Protein AF-A0AA85BX70-F1 (afdb_monomer_lite)

Sequence (88 aa):
MDQVSSKVIHDVSGQKKLISFNPIQGRITTQTVRDEEEYMEHLGKIIQRDFFPSLTANEEKGADDESSELKDRGGLRTDSHNPEKSRH

Structure (mmCIF, N/CA/C/O backbone):
data_AF-A0AA85BX70-F1
#
_entry.id   AF-A0AA85BX70-F1
#
loop_
_atom_site.group_PDB
_atom_site.id
_atom_site.type_symbol
_atom_site.label_atom_id
_atom_site.label_alt_id
_atom_site.label_comp_id
_atom_site.label_asym_id
_atom_site.label_entity_id
_atom_site.label_seq_id
_atom_site.pdbx_PDB_ins_code
_atom_site.Cartn_x
_atom_site.Cartn_y
_atom_site.Cartn_z
_atom_site.occupancy
_atom_site.B_iso_or_equiv
_atom_site.auth_seq_id
_atom_site.auth_comp_id
_atom_site.auth_asym_id
_atom_site.auth_atom_id
_atom_site.pdbx_PDB_model_num
ATOM 1 N N . MET A 1 1 ? -27.229 6.992 12.570 1.00 55.47 1 MET A N 1
ATOM 2 C CA . MET A 1 1 ? -25.941 6.816 11.872 1.00 55.47 1 MET A CA 1
ATOM 3 C C . MET A 1 1 ? -24.979 6.223 12.877 1.00 55.47 1 MET A C 1
ATOM 5 O O . MET A 1 1 ? -24.791 6.842 13.917 1.00 55.47 1 MET A O 1
ATOM 9 N N . ASP A 1 2 ? -24.456 5.026 12.620 1.00 61.69 2 ASP A N 1
ATOM 10 C CA . ASP A 1 2 ? -23.480 4.394 13.509 1.00 61.69 2 ASP A CA 1
ATOM 11 C C . ASP A 1 2 ? -22.196 5.223 13.527 1.00 61.69 2 ASP A C 1
ATOM 13 O O . ASP A 1 2 ? -21.687 5.629 12.479 1.00 61.69 2 ASP A O 1
ATOM 17 N N . GLN A 1 3 ? -21.696 5.530 14.721 1.00 64.44 3 GLN A N 1
ATOM 18 C CA . GLN A 1 3 ? -20.489 6.328 14.881 1.00 64.44 3 GLN A CA 1
ATOM 19 C C . GLN A 1 3 ? -19.286 5.492 14.435 1.00 64.44 3 GLN A C 1
ATOM 21 O O . GLN A 1 3 ? -18.814 4.614 15.156 1.00 64.44 3 GLN A O 1
ATOM 26 N N . VAL A 1 4 ? -18.803 5.744 13.219 1.00 68.00 4 VAL A N 1
ATOM 27 C CA . VAL A 1 4 ? -17.589 5.110 12.699 1.00 68.00 4 VAL A CA 1
ATOM 28 C C . VAL A 1 4 ? -16.408 5.670 13.491 1.00 68.00 4 VAL A C 1
ATOM 30 O O . VAL A 1 4 ? -16.058 6.840 13.354 1.00 68.00 4 VAL A O 1
ATOM 33 N N . SER A 1 5 ? -15.842 4.858 14.384 1.00 80.19 5 SER A N 1
ATOM 34 C CA . SER A 1 5 ? -14.708 5.251 15.221 1.00 80.19 5 SER A CA 1
ATOM 35 C C . SER A 1 5 ? -13.414 4.723 14.617 1.00 80.19 5 SER A C 1
ATOM 37 O O . SER A 1 5 ? -13.267 3.517 14.390 1.00 80.19 5 SER A O 1
ATOM 39 N N . SER A 1 6 ? -12.486 5.645 14.365 1.00 88.88 6 SER A N 1
ATOM 40 C CA . SER A 1 6 ? -11.159 5.361 13.832 1.00 88.88 6 SER A CA 1
ATOM 41 C C . SER A 1 6 ? -10.105 6.066 14.676 1.00 88.88 6 SER A C 1
ATOM 43 O O . SER A 1 6 ? -10.284 7.220 15.066 1.00 88.88 6 SER A O 1
ATOM 45 N N . LYS A 1 7 ? -8.992 5.384 14.953 1.00 91.81 7 LYS A N 1
ATOM 46 C CA . LYS A 1 7 ? -7.879 5.920 15.738 1.00 91.81 7 LYS A CA 1
ATOM 47 C C . LYS A 1 7 ? -6.549 5.538 15.109 1.00 91.81 7 LYS A C 1
ATOM 49 O O . LYS A 1 7 ? -6.321 4.374 14.789 1.00 91.81 7 LYS A O 1
ATOM 54 N N . VAL A 1 8 ? -5.662 6.518 14.980 1.00 91.88 8 VAL A N 1
ATOM 55 C CA . VAL A 1 8 ? -4.267 6.277 14.608 1.00 91.88 8 VAL A CA 1
ATOM 56 C C . VAL A 1 8 ? -3.468 5.978 15.874 1.00 91.88 8 VAL A C 1
ATOM 58 O O . VAL A 1 8 ? -3.566 6.705 16.865 1.00 91.88 8 VAL A O 1
ATOM 61 N N . ILE A 1 9 ? -2.697 4.897 15.845 1.00 93.12 9 ILE A N 1
ATOM 62 C CA . ILE A 1 9 ? -1.761 4.502 16.899 1.00 93.12 9 ILE A CA 1
ATOM 63 C C . ILE A 1 9 ? -0.375 4.265 16.298 1.00 93.12 9 ILE A C 1
ATOM 65 O O . ILE A 1 9 ? -0.246 4.094 15.089 1.00 93.12 9 ILE A O 1
ATOM 69 N N . HIS A 1 10 ? 0.648 4.214 17.144 1.00 92.44 10 HIS A N 1
ATOM 70 C CA . HIS A 1 10 ? 1.962 3.697 16.767 1.00 92.44 10 HIS A CA 1
ATOM 71 C C . HIS A 1 10 ? 2.090 2.282 17.332 1.00 92.44 10 HIS A C 1
ATOM 73 O O . HIS A 1 10 ? 1.690 2.043 18.475 1.00 92.44 10 HIS A O 1
ATOM 79 N N . ASP A 1 11 ? 2.576 1.339 16.531 1.00 89.50 11 ASP A N 1
ATOM 80 C CA . ASP A 1 11 ? 2.865 -0.009 17.010 1.00 89.50 11 ASP A CA 1
ATOM 81 C C . ASP A 1 11 ? 4.200 -0.068 17.775 1.00 89.50 11 ASP A C 1
ATOM 83 O O . ASP A 1 11 ? 4.908 0.930 17.917 1.00 89.50 11 ASP A O 1
ATOM 87 N N . VAL A 1 12 ? 4.556 -1.253 18.276 1.00 91.06 12 VAL A N 1
ATOM 88 C CA . VAL A 1 12 ? 5.804 -1.478 19.029 1.00 91.06 12 VAL A CA 1
ATOM 89 C C . VAL A 1 12 ? 7.075 -1.225 18.210 1.00 91.06 12 VAL A C 1
ATOM 91 O O . VAL A 1 12 ? 8.139 -1.040 18.791 1.00 91.06 12 VAL A O 1
ATOM 94 N N . SER A 1 13 ? 6.973 -1.212 16.879 1.00 88.88 13 SER A N 1
ATOM 95 C CA . SER A 1 13 ? 8.067 -0.878 15.962 1.00 88.88 13 SER A CA 1
ATOM 96 C C . SER A 1 13 ? 8.102 0.610 15.592 1.00 88.88 13 SER A C 1
ATOM 98 O O . SER A 1 13 ? 8.988 1.038 14.860 1.00 88.88 13 SER A O 1
ATOM 100 N N . GLY A 1 14 ? 7.153 1.408 16.096 1.00 86.94 14 GLY A N 1
ATOM 101 C CA . GLY A 1 14 ? 7.003 2.826 15.774 1.00 86.94 14 GLY A CA 1
ATOM 102 C C . GLY A 1 14 ? 6.214 3.100 14.491 1.00 86.94 14 GLY A C 1
ATOM 103 O O . GLY A 1 14 ? 6.049 4.262 14.128 1.00 86.94 14 GLY A O 1
ATOM 104 N N . GLN A 1 15 ? 5.681 2.078 13.810 1.00 89.06 15 GLN A N 1
ATOM 105 C CA . GLN A 1 15 ? 4.887 2.285 12.599 1.00 89.06 15 GLN A CA 1
ATOM 106 C C . GLN A 1 15 ? 3.483 2.786 12.928 1.00 89.06 15 GLN A C 1
ATOM 108 O O . GLN A 1 15 ? 2.806 2.270 13.822 1.00 89.06 15 GLN A O 1
ATOM 113 N N . LYS A 1 16 ? 3.001 3.747 12.138 1.00 92.88 16 LYS A N 1
ATOM 114 C CA . LYS A 1 16 ? 1.631 4.252 12.239 1.00 92.88 16 LYS A CA 1
ATOM 115 C C . LYS A 1 16 ? 0.647 3.187 11.758 1.00 92.88 16 LYS A C 1
ATOM 117 O O . LYS A 1 16 ? 0.760 2.657 10.652 1.00 92.88 16 LYS A O 1
ATOM 122 N N . LYS A 1 17 ? -0.359 2.887 12.573 1.00 93.75 17 LYS A N 1
ATOM 123 C CA . LYS A 1 17 ? -1.479 2.007 12.227 1.00 93.75 17 LYS A CA 1
ATOM 124 C C . LYS A 1 17 ? -2.796 2.746 12.417 1.00 93.75 17 LYS A C 1
ATOM 126 O O . LYS A 1 17 ? -2.994 3.418 13.426 1.00 93.75 17 LYS A O 1
ATOM 131 N N . LEU A 1 18 ? -3.715 2.586 11.473 1.00 92.69 18 LEU A N 1
ATOM 132 C CA . LEU A 1 18 ? -5.097 3.027 11.587 1.00 92.69 18 LEU A CA 1
ATOM 133 C C . LEU A 1 18 ? -5.946 1.850 12.063 1.00 92.69 18 LEU A C 1
ATOM 135 O O . LEU A 1 18 ? -6.046 0.836 11.373 1.00 92.69 18 LEU A O 1
ATOM 139 N N . ILE A 1 19 ? -6.557 1.992 13.232 1.00 93.69 19 ILE A N 1
ATOM 140 C CA . ILE A 1 19 ? -7.537 1.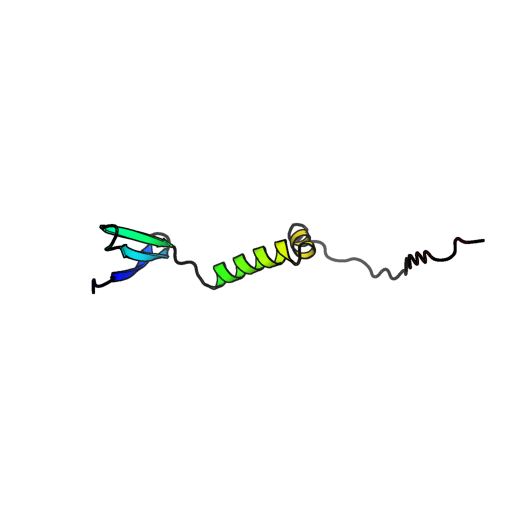047 13.761 1.00 93.69 19 ILE A CA 1
ATOM 141 C C . ILE A 1 19 ? -8.920 1.626 13.507 1.00 93.69 19 ILE A C 1
ATOM 143 O O . ILE A 1 19 ? -9.195 2.754 13.913 1.00 93.69 19 ILE A O 1
ATOM 147 N N . SER A 1 20 ? -9.793 0.854 12.874 1.00 92.12 20 SER A N 1
ATOM 148 C CA . SER A 1 20 ? -11.183 1.232 12.630 1.00 92.12 20 SER A CA 1
ATOM 149 C C . SER A 1 20 ? -12.132 0.088 12.964 1.00 92.12 20 SER A C 1
ATOM 151 O O . SER A 1 20 ? -11.807 -1.089 12.790 1.00 92.12 20 SER A O 1
ATOM 153 N N . PHE A 1 21 ? -13.319 0.427 13.464 1.00 90.56 21 PHE A N 1
ATOM 154 C CA . PHE A 1 21 ? -14.404 -0.536 13.625 1.00 90.56 21 PHE A CA 1
ATOM 155 C C . PHE A 1 21 ? -15.298 -0.522 12.385 1.00 90.56 21 PHE A C 1
ATOM 157 O O . PHE A 1 21 ? -15.800 0.530 11.990 1.00 90.56 21 PHE A O 1
ATOM 164 N N . ASN A 1 22 ? -15.512 -1.692 11.782 1.00 84.81 22 ASN A N 1
ATOM 165 C CA . ASN A 1 22 ? -16.476 -1.864 10.704 1.00 84.81 22 ASN A CA 1
ATOM 166 C C . ASN A 1 22 ? -17.809 -2.376 11.284 1.00 84.81 22 ASN A C 1
ATOM 168 O O . ASN A 1 22 ? -17.899 -3.571 11.586 1.00 84.81 22 ASN A O 1
ATOM 172 N N . PRO A 1 23 ? -18.850 -1.526 11.397 1.00 83.69 23 PRO A N 1
ATOM 173 C CA . PRO A 1 23 ? -20.135 -1.925 11.969 1.00 83.69 23 PRO A CA 1
ATOM 174 C C . PRO A 1 23 ? -20.896 -2.929 11.095 1.00 83.69 23 PRO A C 1
ATOM 176 O O . PRO A 1 23 ? -21.630 -3.751 11.629 1.00 83.69 23 PRO A O 1
ATOM 179 N N . ILE A 1 24 ? -20.677 -2.929 9.774 1.00 86.44 24 ILE A N 1
ATOM 180 C CA . ILE A 1 24 ? -21.341 -3.854 8.837 1.00 86.44 24 ILE A CA 1
ATOM 181 C C . ILE A 1 24 ? -20.856 -5.289 9.073 1.00 86.44 24 ILE A C 1
ATOM 183 O O . ILE A 1 24 ? -21.628 -6.239 9.000 1.00 86.44 24 ILE A O 1
ATOM 187 N N . GLN A 1 25 ? -19.559 -5.446 9.348 1.00 87.00 25 GLN A N 1
ATOM 188 C CA . GLN A 1 25 ? -18.916 -6.751 9.535 1.00 87.00 25 GLN A CA 1
ATOM 189 C C . GLN A 1 25 ? -18.700 -7.116 11.011 1.00 87.00 25 GLN A C 1
ATOM 191 O O . GLN A 1 25 ? -18.170 -8.188 11.290 1.00 87.00 25 GLN A O 1
ATOM 196 N N . GLY A 1 26 ? -19.045 -6.225 11.946 1.00 88.31 26 GLY A N 1
ATOM 197 C CA . GLY A 1 26 ? -18.843 -6.421 13.383 1.00 88.31 26 GLY A CA 1
ATOM 198 C C . GLY A 1 26 ? -17.385 -6.667 13.788 1.00 88.31 26 GLY A C 1
ATOM 199 O O . GLY A 1 26 ? -17.140 -7.346 14.782 1.00 88.31 26 GLY A O 1
ATOM 200 N N . ARG A 1 27 ? -16.405 -6.165 13.021 1.00 90.31 27 ARG A N 1
ATOM 201 C CA . ARG A 1 2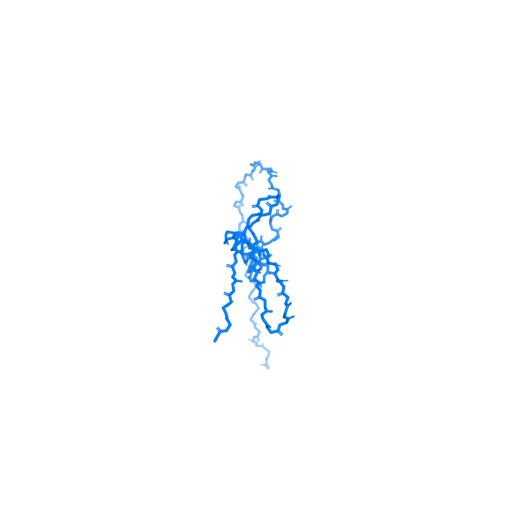7 ? -14.976 -6.459 13.234 1.00 90.31 27 ARG A CA 1
ATOM 202 C C . ARG A 1 27 ? -14.114 -5.209 13.285 1.00 90.31 27 ARG A C 1
ATOM 204 O O . ARG A 1 27 ? -14.400 -4.211 12.625 1.00 90.31 27 ARG A O 1
ATOM 211 N N . ILE A 1 28 ? -13.019 -5.308 14.032 1.00 91.25 28 ILE A N 1
ATOM 212 C CA . ILE A 1 28 ? -11.953 -4.306 14.048 1.00 91.25 28 ILE A CA 1
ATOM 213 C C . ILE A 1 28 ? -10.990 -4.607 12.898 1.00 91.25 28 ILE A C 1
ATOM 215 O O . ILE A 1 28 ? -10.554 -5.746 12.728 1.00 91.25 28 ILE A O 1
ATOM 219 N N . THR A 1 29 ? -10.659 -3.587 12.113 1.00 91.00 29 THR A N 1
ATOM 220 C CA . THR A 1 29 ? -9.638 -3.653 11.069 1.00 91.00 29 THR A CA 1
ATOM 221 C C . THR A 1 29 ? -8.457 -2.770 11.431 1.00 91.00 29 THR A C 1
ATOM 223 O O . THR A 1 29 ? -8.638 -1.624 11.837 1.00 91.00 29 THR A O 1
ATOM 226 N N . THR A 1 30 ? -7.252 -3.301 11.240 1.00 91.50 30 THR A N 1
ATOM 227 C CA . THR A 1 30 ? -5.998 -2.571 11.432 1.00 91.50 30 THR A CA 1
ATOM 228 C C . THR A 1 30 ? -5.303 -2.444 10.088 1.00 91.50 30 THR A C 1
ATOM 230 O O . THR A 1 30 ? -5.089 -3.445 9.407 1.00 91.50 30 THR A O 1
ATOM 233 N N . GLN A 1 31 ? -4.951 -1.223 9.705 1.00 90.69 31 GLN A N 1
ATOM 234 C CA . GLN A 1 31 ? -4.238 -0.931 8.466 1.00 90.69 31 GLN A CA 1
ATOM 235 C C . GLN A 1 31 ? -2.921 -0.235 8.787 1.00 90.69 31 GLN A C 1
ATOM 237 O O . GLN A 1 31 ? -2.867 0.623 9.665 1.00 90.69 31 GLN A O 1
ATOM 242 N N . THR A 1 32 ? -1.854 -0.599 8.081 1.00 90.75 32 THR A N 1
ATOM 243 C CA . THR A 1 32 ? -0.587 0.134 8.168 1.00 90.75 32 THR A CA 1
ATOM 244 C C . THR A 1 32 ? -0.715 1.441 7.402 1.00 90.75 32 THR A C 1
ATOM 246 O O . THR A 1 32 ? -1.052 1.423 6.221 1.00 90.75 32 THR A O 1
ATOM 249 N N . VAL A 1 33 ? -0.437 2.557 8.069 1.00 87.31 33 VAL A N 1
ATOM 250 C CA . VAL A 1 33 ? -0.346 3.874 7.441 1.00 87.31 33 VAL A CA 1
ATOM 251 C C . VAL A 1 33 ? 1.111 4.072 7.047 1.00 87.31 33 VAL A C 1
ATOM 253 O O . VAL A 1 33 ? 1.983 4.091 7.914 1.00 87.31 33 VAL A O 1
ATOM 256 N N . ARG A 1 34 ? 1.365 4.161 5.742 1.00 86.38 34 ARG A N 1
ATOM 257 C CA . ARG A 1 34 ? 2.690 4.474 5.195 1.00 86.38 34 ARG A CA 1
ATOM 258 C C . ARG A 1 34 ? 2.876 5.984 5.133 1.00 86.38 34 ARG A C 1
ATOM 260 O O . ARG A 1 34 ? 1.887 6.714 5.023 1.00 86.38 34 ARG A O 1
ATOM 267 N N . ASP A 1 35 ? 4.119 6.437 5.230 1.00 86.81 35 ASP A N 1
ATOM 268 C CA . ASP A 1 35 ? 4.426 7.854 5.057 1.00 86.81 35 ASP A CA 1
ATOM 269 C C . ASP A 1 35 ? 4.299 8.244 3.575 1.00 86.81 35 ASP A C 1
ATOM 271 O O . ASP A 1 35 ? 4.493 7.425 2.673 1.00 86.81 35 ASP A O 1
ATOM 275 N N . GLU A 1 36 ? 3.932 9.501 3.324 1.00 88.19 36 GLU A N 1
ATOM 276 C CA . GLU A 1 36 ? 3.709 10.018 1.969 1.00 88.19 36 GLU A CA 1
ATOM 277 C C . GLU A 1 36 ? 4.963 9.889 1.097 1.00 88.19 36 GLU A C 1
ATOM 279 O O . GLU A 1 36 ? 4.861 9.461 -0.048 1.00 88.19 36 GLU A O 1
ATOM 284 N N . GLU A 1 37 ? 6.142 10.162 1.660 1.00 86.62 37 GLU A N 1
ATOM 285 C CA . GLU A 1 37 ? 7.433 10.023 0.976 1.00 86.62 37 GLU A CA 1
ATOM 286 C C . GLU A 1 37 ? 7.653 8.594 0.448 1.00 86.62 37 GLU A C 1
ATOM 288 O O . GLU A 1 37 ? 7.976 8.406 -0.721 1.00 86.62 37 GLU A O 1
ATOM 293 N N . GLU A 1 38 ? 7.385 7.573 1.275 1.00 88.81 38 GLU A N 1
ATOM 294 C CA . GLU A 1 38 ? 7.507 6.158 0.887 1.00 88.81 38 GLU A CA 1
ATOM 295 C C . GLU A 1 38 ? 6.556 5.819 -0.272 1.00 88.81 38 GLU A C 1
ATOM 297 O O . GLU A 1 38 ? 6.900 5.079 -1.198 1.00 88.81 38 GLU A O 1
ATOM 302 N N . TYR A 1 39 ? 5.340 6.370 -0.234 1.00 88.38 39 TYR A N 1
ATOM 303 C CA . TYR A 1 39 ? 4.362 6.184 -1.298 1.00 88.38 39 TYR A CA 1
ATOM 304 C C . TYR A 1 39 ? 4.808 6.852 -2.603 1.00 88.38 39 TYR A C 1
ATOM 306 O O . TYR A 1 39 ? 4.727 6.227 -3.663 1.00 88.38 39 TYR A O 1
ATOM 314 N N . MET A 1 40 ? 5.316 8.083 -2.535 1.00 92.06 40 MET A N 1
ATOM 315 C CA . MET A 1 40 ? 5.809 8.808 -3.707 1.00 92.06 40 MET A CA 1
ATOM 316 C C . MET A 1 40 ? 7.034 8.122 -4.322 1.00 92.06 40 MET A C 1
ATOM 318 O O . MET A 1 40 ? 7.084 7.963 -5.542 1.00 92.06 40 MET A O 1
ATOM 322 N N . GLU A 1 41 ? 7.969 7.627 -3.507 1.00 92.19 41 GLU A N 1
ATOM 323 C CA . GLU A 1 41 ? 9.116 6.839 -3.978 1.00 92.19 41 GLU A CA 1
ATOM 324 C C . GLU A 1 41 ? 8.652 5.558 -4.692 1.00 92.19 41 GLU A C 1
ATOM 326 O O . GLU A 1 41 ? 9.124 5.223 -5.783 1.00 92.19 41 GLU A O 1
ATOM 331 N N . HIS A 1 42 ? 7.680 4.849 -4.110 1.00 91.75 42 HIS A N 1
ATOM 332 C CA . HIS A 1 42 ? 7.110 3.650 -4.718 1.00 91.75 42 HIS A CA 1
ATOM 333 C C . HIS A 1 42 ? 6.435 3.940 -6.066 1.00 91.75 42 HIS A C 1
ATOM 335 O O . HIS A 1 42 ? 6.656 3.203 -7.032 1.00 91.75 42 HIS A O 1
ATOM 341 N N . LEU A 1 43 ? 5.651 5.021 -6.154 1.00 93.75 43 LEU A N 1
ATOM 342 C CA . LEU A 1 43 ? 5.064 5.470 -7.416 1.00 93.75 43 LEU A CA 1
ATOM 343 C C . LEU A 1 43 ? 6.140 5.825 -8.444 1.00 93.75 43 LEU A C 1
ATOM 345 O O . LEU A 1 43 ? 6.017 5.429 -9.603 1.00 93.75 43 LEU A O 1
ATOM 349 N N . GLY A 1 44 ? 7.208 6.508 -8.023 1.00 93.31 44 GLY A N 1
ATOM 350 C CA . GLY A 1 44 ? 8.354 6.831 -8.870 1.00 93.31 44 GLY A CA 1
ATOM 351 C C . GLY A 1 44 ? 8.957 5.584 -9.515 1.00 93.31 44 GLY A C 1
ATOM 352 O O . GLY A 1 44 ? 9.118 5.544 -10.733 1.00 93.31 44 GLY A O 1
ATOM 353 N N . LYS A 1 45 ? 9.174 4.518 -8.734 1.00 93.31 45 LYS A N 1
ATOM 354 C CA . LYS A 1 45 ? 9.695 3.233 -9.237 1.00 93.31 45 LYS A CA 1
ATOM 355 C C . LYS A 1 45 ? 8.767 2.574 -10.258 1.00 93.31 45 LYS A C 1
ATOM 357 O O . LYS A 1 45 ? 9.242 2.040 -11.259 1.00 93.31 45 LYS A O 1
ATOM 362 N N . ILE A 1 46 ? 7.451 2.614 -10.032 1.00 94.75 46 ILE A N 1
ATOM 363 C CA . ILE A 1 46 ? 6.465 2.079 -10.986 1.00 94.75 46 ILE A CA 1
ATOM 364 C C . ILE A 1 46 ? 6.512 2.872 -12.294 1.00 94.75 46 ILE A C 1
ATOM 366 O O . ILE A 1 46 ? 6.629 2.284 -13.367 1.00 94.75 46 ILE A O 1
ATOM 370 N N . ILE A 1 47 ? 6.469 4.202 -12.204 1.00 94.19 47 ILE A N 1
ATOM 371 C CA . ILE A 1 47 ? 6.495 5.086 -13.373 1.00 94.19 47 ILE A CA 1
ATOM 372 C C . ILE A 1 47 ? 7.800 4.901 -14.152 1.00 94.19 47 ILE A C 1
ATOM 374 O O . ILE A 1 47 ? 7.773 4.773 -15.373 1.00 94.19 47 ILE A O 1
ATOM 378 N N . GLN A 1 48 ? 8.940 4.842 -13.463 1.00 94.75 48 GLN A N 1
ATOM 379 C CA . GLN A 1 48 ? 10.240 4.631 -14.091 1.00 94.75 48 GLN A CA 1
ATOM 380 C C . GLN A 1 48 ? 10.289 3.285 -14.814 1.00 94.75 48 GLN A C 1
ATOM 382 O O . GLN A 1 48 ? 10.694 3.240 -15.967 1.00 94.75 48 GLN A O 1
ATOM 387 N N . ARG A 1 49 ? 9.812 2.199 -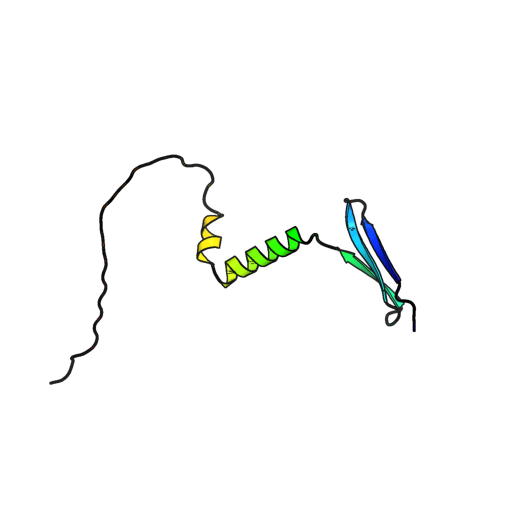14.201 1.00 92.31 49 ARG A N 1
ATOM 388 C CA . ARG A 1 49 ? 9.768 0.881 -14.850 1.00 92.31 49 ARG A CA 1
ATOM 389 C C . ARG A 1 49 ? 8.880 0.873 -16.100 1.00 92.31 49 ARG A C 1
ATOM 391 O O . ARG A 1 49 ? 9.273 0.304 -17.116 1.00 92.31 49 ARG A O 1
ATOM 398 N N . ASP A 1 50 ? 7.697 1.477 -16.020 1.00 95.12 50 ASP A N 1
ATOM 399 C CA . ASP A 1 50 ? 6.669 1.349 -17.060 1.00 95.12 50 ASP A CA 1
ATOM 400 C C . ASP A 1 50 ? 6.855 2.354 -18.211 1.00 95.12 50 ASP A C 1
ATOM 402 O O . ASP A 1 50 ? 6.550 2.037 -19.361 1.00 95.12 50 ASP A O 1
ATOM 406 N N . PHE A 1 51 ? 7.383 3.549 -17.924 1.00 94.56 51 PHE A N 1
ATOM 407 C CA . PHE A 1 51 ? 7.528 4.638 -18.900 1.00 94.56 51 PHE A CA 1
ATOM 408 C C . PHE A 1 51 ? 8.985 5.003 -19.211 1.00 94.56 51 PHE A C 1
ATOM 410 O O . PHE A 1 51 ? 9.258 5.519 -20.295 1.00 94.56 51 PHE A O 1
ATOM 417 N N . PHE A 1 52 ? 9.930 4.719 -18.308 1.00 92.19 52 PHE A N 1
ATOM 418 C CA . PHE A 1 52 ? 11.355 5.049 -18.465 1.00 92.19 52 PHE A CA 1
ATOM 419 C C . PHE A 1 52 ? 12.297 3.860 -18.165 1.00 92.19 52 PHE A C 1
ATOM 421 O O . PHE A 1 52 ? 13.235 3.997 -17.373 1.00 92.19 52 PHE A O 1
ATOM 428 N N . PRO A 1 53 ? 12.103 2.682 -18.792 1.00 86.88 53 PRO A N 1
ATOM 429 C CA . PRO A 1 53 ? 12.835 1.455 -18.449 1.00 86.88 53 PRO A CA 1
ATOM 430 C C . PRO A 1 53 ? 14.359 1.544 -18.666 1.00 86.88 53 PRO A C 1
ATOM 432 O O . PRO A 1 53 ? 15.128 0.778 -18.084 1.00 86.88 53 PRO A O 1
ATOM 435 N N . SER A 1 54 ? 14.836 2.495 -19.474 1.00 86.88 54 SER A N 1
ATOM 436 C CA . SER A 1 54 ? 16.271 2.768 -19.629 1.00 86.88 54 SER A CA 1
ATOM 437 C C . SER A 1 54 ? 16.908 3.391 -18.382 1.00 86.88 54 SER A C 1
ATOM 439 O O . SER A 1 54 ? 18.106 3.225 -18.176 1.00 86.88 54 SER A O 1
ATOM 441 N N . LEU A 1 55 ? 16.129 4.076 -17.537 1.00 80.38 55 LEU A N 1
ATOM 442 C CA . LEU A 1 55 ? 16.611 4.645 -16.278 1.00 80.38 55 LEU A CA 1
ATOM 443 C C . LEU A 1 55 ? 16.715 3.579 -15.184 1.00 80.38 55 LEU A C 1
ATOM 445 O O . LEU A 1 55 ? 17.640 3.624 -14.384 1.00 80.38 55 LEU A O 1
ATOM 449 N N . THR A 1 56 ? 15.820 2.581 -15.170 1.00 72.75 56 THR A N 1
ATOM 450 C CA . THR A 1 56 ? 15.889 1.466 -14.202 1.00 72.75 56 THR A CA 1
ATOM 451 C C . THR A 1 56 ? 17.131 0.589 -14.367 1.00 72.75 56 THR A C 1
ATOM 453 O O . THR A 1 56 ? 17.576 -0.023 -13.405 1.00 72.75 56 THR A O 1
ATOM 456 N N . ALA A 1 57 ? 17.711 0.523 -15.569 1.00 61.72 57 ALA A N 1
ATOM 457 C CA . ALA A 1 57 ? 18.847 -0.353 -15.860 1.00 61.72 57 ALA A CA 1
ATOM 458 C C . ALA A 1 57 ? 20.200 0.165 -15.327 1.00 61.72 57 ALA A C 1
ATOM 460 O O . ALA A 1 57 ? 21.157 -0.605 -15.258 1.00 61.72 57 ALA A O 1
ATOM 461 N N . ASN A 1 58 ? 20.297 1.449 -14.959 1.00 57.03 58 ASN A N 1
ATOM 462 C CA . ASN A 1 58 ? 21.556 2.069 -14.528 1.00 57.03 58 ASN A CA 1
ATOM 463 C C . ASN A 1 58 ? 21.763 2.068 -13.004 1.00 57.03 58 ASN A C 1
ATOM 465 O O . ASN A 1 58 ? 22.892 2.250 -12.564 1.00 57.03 58 ASN A O 1
ATOM 469 N N . GLU A 1 59 ? 20.731 1.817 -12.191 1.00 58.16 59 GLU A N 1
ATOM 470 C CA . GLU A 1 59 ? 20.879 1.760 -10.724 1.00 58.16 59 GLU A CA 1
ATOM 471 C C . GLU A 1 59 ? 21.601 0.486 -10.234 1.00 58.16 59 GLU A C 1
ATOM 473 O O . GLU A 1 59 ? 22.122 0.469 -9.123 1.00 58.16 59 GLU A O 1
ATOM 478 N N . GLU A 1 60 ? 21.711 -0.561 -11.067 1.00 55.59 60 GLU A N 1
ATOM 479 C CA . GLU A 1 60 ? 22.495 -1.775 -10.758 1.00 55.59 60 GLU A CA 1
ATOM 480 C C . GLU A 1 60 ? 23.986 -1.650 -11.152 1.00 55.59 60 GLU A C 1
ATOM 482 O O . GLU A 1 60 ? 24.799 -2.508 -10.807 1.00 55.59 60 GLU A O 1
ATOM 487 N N . LYS A 1 61 ? 24.394 -0.572 -11.842 1.00 51.19 61 LYS A N 1
ATOM 488 C CA . LYS A 1 61 ? 25.799 -0.331 -12.212 1.00 51.19 61 LYS A CA 1
ATOM 489 C C . LYS A 1 61 ? 26.392 0.878 -11.489 1.00 51.19 61 LYS A C 1
ATOM 491 O O . LYS A 1 61 ? 26.421 1.979 -12.020 1.00 51.19 61 LYS A O 1
ATOM 496 N N . GLY A 1 62 ? 26.974 0.586 -10.328 1.00 42.16 62 GLY A N 1
ATOM 497 C CA . GLY A 1 62 ? 28.264 1.145 -9.920 1.00 42.16 62 GLY A CA 1
ATOM 498 C C . GLY A 1 62 ? 28.273 2.594 -9.441 1.00 42.16 62 GLY A C 1
ATOM 499 O O . GLY A 1 62 ? 28.493 3.520 -10.214 1.00 42.16 62 GLY A O 1
ATOM 500 N N . ALA A 1 63 ? 28.197 2.755 -8.120 1.00 50.84 63 ALA A N 1
ATOM 501 C CA . ALA A 1 63 ? 29.145 3.639 -7.451 1.00 50.84 63 ALA A CA 1
ATOM 502 C C . ALA A 1 63 ? 30.576 3.101 -7.690 1.00 50.84 63 ALA A C 1
ATOM 504 O O . ALA A 1 63 ? 30.750 1.883 -7.729 1.00 50.84 63 ALA A O 1
ATOM 505 N N . ASP A 1 64 ? 31.548 4.008 -7.828 1.00 50.22 64 ASP A N 1
ATOM 506 C CA . ASP A 1 64 ? 32.971 3.791 -8.160 1.00 50.22 64 ASP A CA 1
ATOM 507 C C . ASP A 1 64 ? 33.291 3.426 -9.625 1.00 50.22 64 ASP A C 1
ATOM 509 O O . ASP A 1 64 ? 33.342 2.257 -9.995 1.00 50.22 64 ASP A O 1
ATOM 513 N N . ASP A 1 65 ? 33.580 4.442 -10.449 1.00 43.44 65 ASP A N 1
ATOM 514 C CA . ASP A 1 65 ? 34.899 4.552 -11.100 1.00 43.44 65 ASP A CA 1
ATOM 515 C C . ASP A 1 65 ? 35.115 5.997 -11.590 1.00 43.44 65 ASP A C 1
ATOM 517 O O . ASP A 1 65 ? 34.452 6.498 -12.503 1.00 43.44 65 ASP A O 1
ATOM 521 N N . GLU A 1 66 ? 36.019 6.695 -10.912 1.00 49.41 66 GLU A N 1
ATOM 522 C CA . GLU A 1 66 ? 36.540 7.995 -11.311 1.00 49.41 66 GLU A CA 1
ATOM 523 C C . GLU A 1 66 ? 37.347 7.871 -12.615 1.00 49.41 66 GLU A C 1
ATOM 525 O O . GLU A 1 66 ? 38.200 7.004 -12.751 1.00 49.41 66 GLU A O 1
ATOM 530 N N . SER A 1 67 ? 37.188 8.855 -13.504 1.00 48.47 67 SER A N 1
ATOM 531 C CA . SER A 1 67 ? 38.143 9.222 -14.563 1.00 48.47 67 SER A CA 1
ATOM 532 C C . SER A 1 67 ? 38.439 8.206 -15.680 1.00 48.47 67 S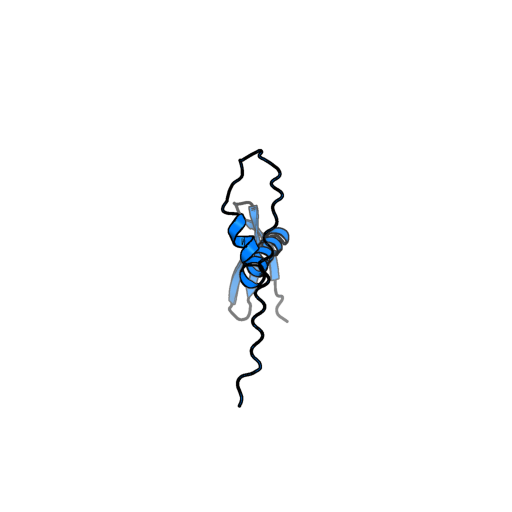ER A C 1
ATOM 534 O O . SER A 1 67 ? 39.279 7.323 -15.554 1.00 48.47 67 SER A O 1
ATOM 536 N N . SER A 1 68 ? 37.978 8.511 -16.900 1.00 47.16 68 SER A N 1
ATOM 537 C CA . SER A 1 68 ? 38.920 8.842 -17.988 1.00 47.16 68 SER A CA 1
ATOM 538 C C . SER A 1 68 ? 38.240 9.316 -19.281 1.00 47.16 68 SER A C 1
ATOM 540 O O . SER A 1 68 ? 37.426 8.640 -19.895 1.00 47.16 68 SER A O 1
ATOM 542 N N . GLU A 1 69 ? 38.713 10.483 -19.721 1.00 36.88 69 GLU A N 1
ATOM 543 C CA . GLU A 1 69 ? 39.093 10.760 -21.110 1.00 36.88 69 GLU A CA 1
ATOM 544 C C . GLU A 1 69 ? 37.977 11.028 -22.139 1.00 36.88 69 GLU A C 1
ATOM 546 O O . GLU A 1 69 ? 37.385 10.150 -22.762 1.00 36.88 69 GLU A O 1
ATOM 551 N N . LEU A 1 70 ? 37.808 12.329 -22.398 1.00 54.38 70 LEU A N 1
ATOM 552 C CA . LEU A 1 70 ? 37.371 12.914 -23.665 1.00 54.38 70 LEU A CA 1
ATOM 553 C C . LEU A 1 70 ? 37.824 12.075 -24.877 1.00 54.38 70 LEU A C 1
ATOM 555 O O . LEU A 1 70 ? 38.989 12.136 -25.272 1.00 54.38 70 LEU A O 1
ATOM 559 N N . LYS A 1 71 ? 36.894 11.375 -25.534 1.00 47.22 71 LYS A N 1
ATOM 560 C CA . LYS A 1 71 ? 37.051 10.956 -26.934 1.00 47.22 71 LYS A CA 1
ATOM 561 C C . LYS A 1 71 ? 35.853 11.386 -27.760 1.00 47.22 71 LYS A C 1
ATOM 563 O O . LYS A 1 71 ? 34.907 10.647 -28.003 1.00 47.22 71 LYS A O 1
ATOM 568 N N . ASP A 1 72 ? 35.978 12.626 -28.215 1.00 51.50 72 ASP A N 1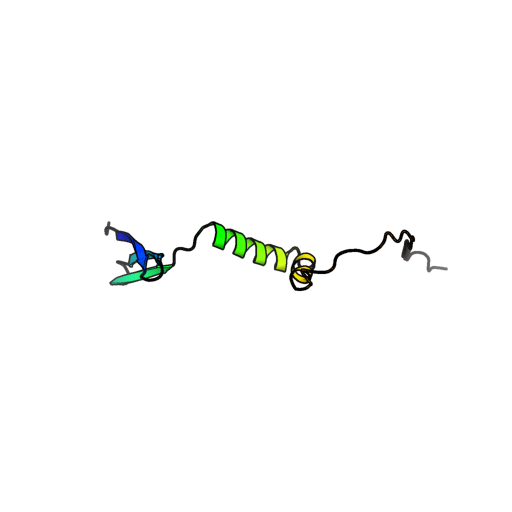
ATOM 569 C CA . ASP A 1 72 ? 35.612 13.035 -29.562 1.00 51.50 72 ASP A CA 1
ATOM 570 C C . ASP A 1 72 ? 35.978 11.932 -30.571 1.00 51.50 72 ASP A C 1
ATOM 572 O O . ASP A 1 72 ? 37.145 11.542 -30.673 1.00 51.50 72 ASP A O 1
ATOM 576 N N . ARG A 1 73 ? 34.973 11.399 -31.274 1.00 49.53 73 ARG A N 1
ATOM 577 C CA . ARG A 1 73 ? 35.083 10.880 -32.645 1.00 49.53 73 ARG A CA 1
ATOM 578 C C . ARG A 1 73 ? 33.707 10.507 -33.174 1.00 49.53 73 ARG A C 1
ATOM 580 O O . ARG A 1 73 ? 33.104 9.507 -32.791 1.00 49.53 73 ARG A O 1
ATOM 587 N N . GLY A 1 74 ? 33.238 11.360 -34.078 1.00 50.66 74 GLY A N 1
ATOM 588 C CA . GLY A 1 74 ? 32.005 11.204 -34.827 1.00 50.66 74 GLY A CA 1
ATOM 589 C C . GLY A 1 74 ? 31.857 9.839 -35.499 1.00 50.66 74 GLY A C 1
ATOM 590 O O . GLY A 1 74 ? 32.779 9.292 -36.100 1.00 50.66 74 GLY A O 1
ATOM 591 N N . GLY A 1 75 ? 30.629 9.343 -35.432 1.00 43.12 75 GLY A N 1
ATOM 592 C CA . GLY A 1 75 ? 30.134 8.200 -36.182 1.00 43.12 75 GLY A CA 1
ATOM 593 C C . GLY A 1 75 ? 28.637 8.369 -36.395 1.00 43.12 75 GLY A C 1
ATOM 594 O O . GLY A 1 75 ? 27.848 7.581 -35.885 1.00 43.12 75 GLY A O 1
ATOM 595 N N . LEU A 1 76 ? 28.246 9.439 -37.095 1.00 50.69 76 LEU A N 1
ATOM 596 C CA . LEU A 1 76 ? 26.884 9.642 -37.589 1.00 50.69 76 LEU A CA 1
ATOM 597 C C . LEU A 1 76 ? 26.523 8.470 -38.512 1.00 50.69 76 LEU A C 1
ATOM 599 O O . LEU A 1 76 ? 26.846 8.470 -39.696 1.00 50.69 76 LEU A O 1
ATOM 603 N N . ARG A 1 77 ? 25.860 7.450 -37.966 1.00 51.81 77 ARG A N 1
ATOM 604 C CA . ARG A 1 77 ? 25.137 6.461 -38.763 1.00 51.81 77 ARG A CA 1
ATOM 605 C C . ARG A 1 77 ? 23.792 7.065 -39.143 1.00 51.81 77 ARG A C 1
ATOM 607 O O . ARG A 1 77 ? 22.794 6.857 -38.466 1.00 51.81 77 ARG A O 1
ATOM 614 N N . THR A 1 78 ? 23.782 7.852 -40.212 1.00 53.91 78 THR A N 1
ATOM 615 C CA . THR A 1 78 ? 22.547 8.149 -40.939 1.00 53.91 78 THR A CA 1
ATOM 616 C C . THR A 1 78 ? 22.190 6.914 -41.758 1.00 53.91 78 THR A C 1
ATOM 618 O O . THR A 1 78 ? 22.710 6.714 -42.854 1.00 53.91 78 THR A O 1
ATOM 621 N N . ASP A 1 79 ? 21.348 6.057 -41.192 1.00 49.38 79 ASP A N 1
ATOM 622 C CA . ASP A 1 79 ? 20.649 5.018 -41.940 1.00 49.38 79 ASP A CA 1
ATOM 623 C C . ASP A 1 79 ? 19.439 5.670 -42.626 1.00 49.38 79 ASP A C 1
ATOM 625 O O . ASP A 1 79 ? 18.396 5.893 -42.013 1.00 49.38 79 ASP A O 1
ATOM 629 N N . SER A 1 80 ? 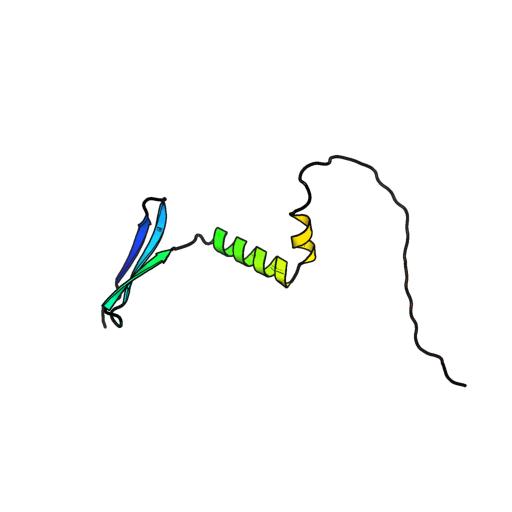19.615 6.104 -43.875 1.00 57.16 80 SER A N 1
ATOM 630 C CA . SER A 1 80 ? 18.545 6.660 -44.706 1.00 57.16 80 SER A CA 1
ATOM 631 C C . SER A 1 80 ? 18.027 5.599 -45.676 1.00 57.16 80 SER A C 1
ATOM 633 O O . SER A 1 80 ? 18.261 5.648 -46.884 1.00 57.16 80 SER A O 1
ATOM 635 N N . HIS A 1 81 ? 17.274 4.634 -45.151 1.00 54.56 81 HIS A N 1
ATOM 636 C CA . HIS A 1 81 ? 16.432 3.773 -45.976 1.00 54.56 81 HIS A CA 1
ATOM 637 C C . HIS A 1 81 ? 15.318 4.608 -46.637 1.00 54.56 81 HIS A C 1
ATOM 639 O O . HIS A 1 81 ? 14.297 4.905 -46.023 1.00 54.56 81 HIS A O 1
ATOM 645 N N . ASN A 1 82 ? 15.515 4.988 -47.903 1.00 56.91 82 ASN A N 1
ATOM 646 C CA . ASN A 1 82 ? 14.482 5.566 -48.766 1.00 56.91 82 ASN A CA 1
ATOM 647 C C . ASN A 1 82 ? 13.883 4.462 -49.665 1.00 56.91 82 ASN A C 1
ATOM 649 O O . ASN A 1 82 ? 14.584 3.993 -50.567 1.00 56.91 82 ASN A O 1
ATOM 653 N N . PRO A 1 83 ? 12.629 4.016 -49.458 1.00 60.59 83 PRO A N 1
ATOM 654 C CA . PRO A 1 83 ? 12.081 2.858 -50.146 1.00 60.59 83 PRO A CA 1
ATOM 655 C C . PRO A 1 83 ? 11.143 3.257 -51.292 1.00 60.59 83 PRO A C 1
ATOM 657 O O . PRO A 1 83 ? 10.044 2.735 -51.377 1.00 60.59 83 PRO A O 1
ATOM 660 N N . GLU A 1 84 ? 11.529 4.152 -52.201 1.00 55.06 84 GLU A N 1
ATOM 661 C CA . GLU A 1 84 ? 10.718 4.398 -53.401 1.00 55.06 84 GLU A CA 1
ATOM 662 C C . GLU A 1 84 ? 11.593 4.634 -54.631 1.00 55.06 84 GLU A C 1
ATOM 664 O O . GLU A 1 84 ? 12.105 5.731 -54.851 1.00 55.06 84 GLU A O 1
ATOM 669 N N . LYS A 1 85 ? 11.758 3.567 -55.425 1.00 50.44 85 LYS A N 1
ATOM 670 C CA . LYS A 1 85 ? 11.634 3.531 -56.900 1.00 50.44 85 LYS A CA 1
ATOM 671 C C . LYS A 1 85 ? 12.075 2.160 -57.425 1.00 50.44 85 LYS A C 1
ATOM 673 O O . LYS A 1 85 ? 13.119 1.995 -58.041 1.00 50.44 85 LYS A O 1
ATOM 678 N N . SER A 1 86 ? 11.231 1.162 -57.188 1.00 54.25 86 SER A N 1
ATOM 679 C CA . SER A 1 86 ? 11.074 0.044 -58.118 1.00 54.25 86 SER A CA 1
ATOM 680 C C . SER A 1 86 ? 9.815 0.330 -58.918 1.00 54.25 86 SER A C 1
ATOM 682 O O . SER A 1 86 ? 8.728 0.236 -58.350 1.00 54.25 86 SER A O 1
ATOM 684 N N . ARG A 1 87 ? 9.958 0.712 -60.193 1.00 49.28 87 ARG A N 1
ATOM 685 C CA . ARG A 1 87 ? 9.028 0.374 -61.286 1.00 49.28 87 ARG A CA 1
ATOM 686 C C . ARG A 1 87 ? 9.492 0.967 -62.624 1.00 49.28 87 ARG A C 1
ATOM 688 O O . ARG A 1 87 ? 9.541 2.183 -62.762 1.00 49.28 87 ARG A O 1
ATOM 695 N N . HIS A 1 88 ? 9.721 0.017 -63.534 1.00 42.09 88 HIS A N 1
ATOM 696 C CA . HIS A 1 88 ? 9.844 0.044 -64.998 1.00 42.09 88 HIS A CA 1
ATOM 697 C C . HIS A 1 88 ? 10.985 0.819 -65.651 1.00 42.09 88 HIS A C 1
ATOM 699 O O . HIS A 1 88 ? 10.966 2.064 -65.649 1.00 42.09 88 HIS A O 1
#

Secondary structure (DSSP, 8-state):
-----EEEEE-TTS-EEEEEEETTTTEEEEEE---HHHHHHHHHHHHHHHH-HHHHTSTTS-S-------------------------

Radius of gyration: 28.12 Å; chains: 1; bounding box: 65×20×84 Å

Foldseek 3Di:
DPPWDWDWDADPVRWIWIWTQDPVVRDIDIDTDDDPVVVVVVVVVVCCVPPPVVVVVCVVDDDDDDDDDDDDDDDPPPPDPDPDDPDD

pLDDT: mean 74.47, std 19.14, range [36.88, 95.12]

Organism: NCBI:txid31246

InterPro domains:
  IPR019148 Nuclear protein DGCR14/ESS-2 [PF09751] (31-59)